Protein AF-A0A4Q8LX54-F1 (afdb_monomer_lite)

Radius of gyration: 9.18 Å; chains: 1; bounding box: 21×11×24 Å

Structure (mmCIF, N/CA/C/O backbone):
data_AF-A0A4Q8LX54-F1
#
_entry.id   AF-A0A4Q8LX54-F1
#
loop_
_atom_site.group_PDB
_atom_site.id
_atom_site.type_symbol
_atom_site.label_atom_id
_atom_site.label_alt_id
_atom_site.label_comp_id
_atom_site.label_asym_id
_atom_site.label_entity_id
_atom_site.label_seq_id
_atom_site.pdbx_PDB_ins_code
_atom_site.Cartn_x
_atom_site.Cartn_y
_atom_site.Cartn_z
_atom_site.occupancy
_atom_site.B_iso_or_equiv
_atom_site.auth_seq_id
_atom_site.auth_comp_id
_atom_site.auth_asym_id
_atom_site.auth_atom_id
_atom_site.pdbx_PDB_model_num
ATOM 1 N N . MET A 1 1 ? -12.432 4.004 5.263 1.00 94.88 1 MET A N 1
ATOM 2 C CA . MET A 1 1 ? -12.756 4.369 3.853 1.00 94.88 1 MET A CA 1
A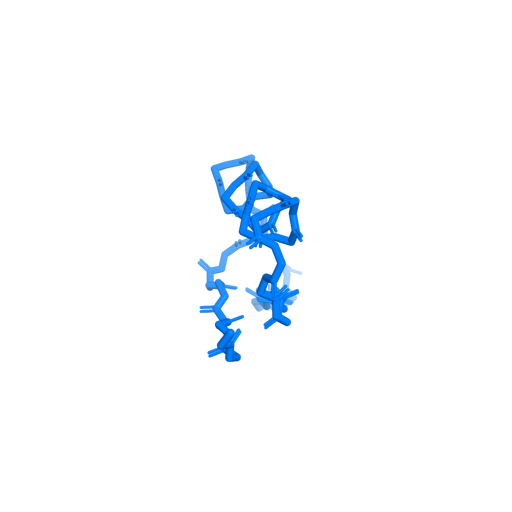TOM 3 C C . MET A 1 1 ? -12.033 3.398 2.919 1.00 94.88 1 MET A C 1
ATOM 5 O O . MET A 1 1 ? -11.046 2.834 3.369 1.00 94.88 1 MET A O 1
ATOM 9 N N . ASN A 1 2 ? -12.500 3.172 1.685 1.00 97.25 2 ASN A N 1
ATOM 10 C CA . ASN A 1 2 ? -11.804 2.302 0.722 1.00 97.25 2 ASN A CA 1
ATOM 11 C C . ASN A 1 2 ? -10.738 3.111 -0.033 1.00 97.25 2 ASN A C 1
ATOM 13 O O . ASN A 1 2 ? -11.073 4.141 -0.619 1.00 97.25 2 ASN A O 1
ATOM 17 N N . ILE A 1 3 ? -9.474 2.689 0.022 1.00 97.06 3 ILE A N 1
ATOM 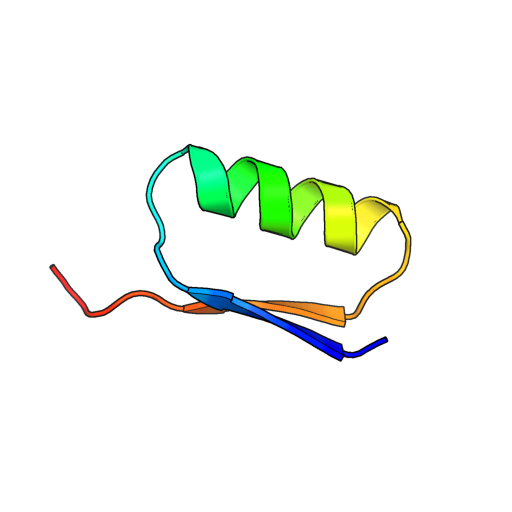18 C CA . ILE A 1 3 ? -8.340 3.416 -0.562 1.00 97.06 3 ILE A CA 1
ATOM 19 C C . ILE A 1 3 ? -7.495 2.456 -1.394 1.00 97.06 3 ILE A C 1
ATOM 21 O O . ILE A 1 3 ? -7.109 1.387 -0.935 1.00 97.06 3 ILE A O 1
ATOM 25 N N . THR A 1 4 ? -7.182 2.854 -2.627 1.00 97.06 4 THR A N 1
ATOM 26 C CA . THR A 1 4 ? -6.294 2.097 -3.514 1.00 97.06 4 THR A CA 1
ATOM 27 C C . THR A 1 4 ? -4.977 2.838 -3.704 1.00 97.06 4 THR A C 1
ATOM 29 O O . THR A 1 4 ? -4.969 3.988 -4.136 1.00 97.06 4 THR A O 1
ATOM 32 N N . VAL A 1 5 ? -3.865 2.170 -3.397 1.00 96.56 5 VAL A N 1
ATOM 33 C CA . VAL A 1 5 ? -2.501 2.670 -3.603 1.00 96.56 5 VAL A CA 1
ATOM 34 C C . VAL A 1 5 ? -1.933 2.070 -4.888 1.00 96.56 5 VAL A C 1
ATOM 36 O O . VAL A 1 5 ? -1.897 0.846 -5.032 1.00 96.56 5 VAL A O 1
ATOM 39 N N . ILE A 1 6 ? -1.475 2.926 -5.805 1.00 95.94 6 ILE A N 1
ATOM 40 C CA . ILE A 1 6 ? -0.847 2.521 -7.071 1.00 95.94 6 ILE A CA 1
ATOM 41 C C . ILE A 1 6 ? 0.681 2.549 -6.932 1.00 95.94 6 ILE A C 1
ATOM 43 O O . ILE A 1 6 ? 1.249 3.553 -6.504 1.00 95.94 6 ILE A O 1
ATOM 47 N N . GLY A 1 7 ? 1.327 1.442 -7.303 1.00 92.69 7 GLY A N 1
ATOM 48 C CA . GLY A 1 7 ? 2.763 1.186 -7.182 1.00 92.69 7 GLY A CA 1
ATOM 49 C C . GLY A 1 7 ? 3.096 0.316 -5.964 1.00 92.69 7 GLY A C 1
ATOM 50 O O . GLY A 1 7 ? 2.701 0.644 -4.841 1.00 92.69 7 GLY A O 1
ATOM 51 N N . ALA A 1 8 ? 3.841 -0.777 -6.178 1.00 88.12 8 ALA A N 1
ATOM 52 C CA . ALA A 1 8 ? 4.248 -1.829 -5.235 1.00 88.12 8 ALA A CA 1
ATOM 53 C C . ALA A 1 8 ? 5.643 -1.626 -4.603 1.00 88.12 8 ALA A C 1
ATOM 55 O O . ALA A 1 8 ? 5.968 -2.303 -3.626 1.00 88.12 8 ALA A O 1
ATOM 56 N N . GLY A 1 9 ? 6.425 -0.639 -5.057 1.00 91.38 9 GLY A N 1
ATOM 57 C CA . GLY A 1 9 ? 7.719 -0.280 -4.447 1.00 91.38 9 GLY A CA 1
ATOM 58 C C . GLY A 1 9 ? 7.608 0.178 -2.982 1.00 91.38 9 GLY A C 1
ATOM 59 O O . GLY A 1 9 ? 6.520 0.461 -2.501 1.00 91.38 9 GLY A O 1
ATOM 60 N N . SER A 1 10 ? 8.707 0.290 -2.236 1.00 95.00 10 SER A N 1
ATOM 61 C CA . SER A 1 10 ? 8.677 0.475 -0.768 1.00 95.00 10 SER A CA 1
ATOM 62 C C . SER A 1 10 ? 7.704 1.549 -0.257 1.00 95.00 10 SER A C 1
ATOM 64 O O . SER A 1 10 ? 6.974 1.304 0.702 1.00 95.00 10 SER A O 1
ATOM 66 N N . ALA A 1 11 ? 7.631 2.701 -0.933 1.00 95.19 11 ALA A N 1
ATOM 67 C CA . ALA A 1 11 ? 6.760 3.810 -0.545 1.00 95.19 11 ALA A CA 1
ATOM 68 C C . ALA A 1 11 ? 5.287 3.395 -0.438 1.00 95.19 11 ALA A C 1
ATOM 70 O O . ALA A 1 11 ? 4.693 3.518 0.629 1.00 95.19 11 ALA A O 1
ATOM 71 N N . GLY A 1 12 ? 4.705 2.817 -1.492 1.00 95.12 12 GLY A N 1
ATOM 72 C CA . GLY A 1 12 ? 3.297 2.431 -1.426 1.00 95.12 12 GLY A CA 1
ATOM 73 C C . GLY A 1 12 ? 3.022 1.292 -0.427 1.00 95.12 12 GLY A C 1
ATOM 74 O O . GLY A 1 12 ? 1.859 1.047 -0.126 1.00 95.12 12 GLY A O 1
ATOM 75 N N . LEU A 1 13 ? 4.051 0.561 0.050 1.00 95.00 13 LEU A N 1
ATOM 76 C CA . LEU A 1 13 ? 3.874 -0.609 0.923 1.00 95.00 13 LEU A CA 1
ATOM 77 C C . LEU A 1 13 ? 3.591 -0.094 2.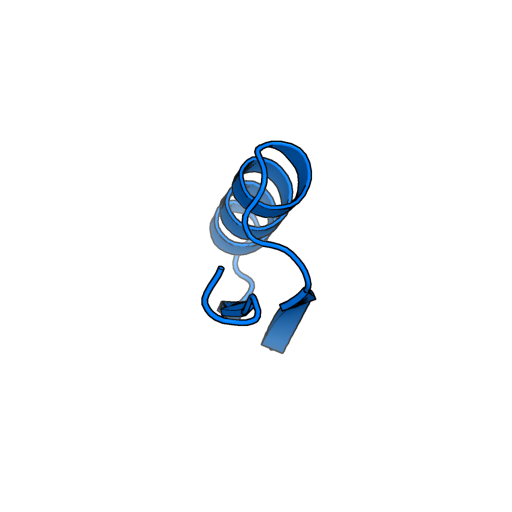302 1.00 95.00 13 LEU A C 1
ATOM 79 O O . LEU A 1 13 ? 2.572 -0.420 2.897 1.00 95.00 13 LEU A O 1
ATOM 83 N N . VAL A 1 14 ? 4.493 0.779 2.733 1.00 97.56 14 VAL A N 1
ATOM 84 C CA . VAL A 1 14 ? 4.383 1.532 3.965 1.00 97.56 14 VAL A CA 1
ATOM 85 C C . VAL A 1 14 ? 3.091 2.342 3.945 1.00 97.56 14 VAL A C 1
ATOM 87 O O . VAL A 1 14 ? 2.332 2.283 4.903 1.00 97.56 14 VAL A O 1
ATOM 90 N N . THR A 1 15 ? 2.768 3.015 2.834 1.00 97.25 15 THR A N 1
ATOM 91 C CA . THR A 1 15 ? 1.509 3.763 2.720 1.00 97.25 15 THR A CA 1
ATOM 92 C C . THR A 1 15 ? 0.280 2.865 2.881 1.00 97.25 15 THR A C 1
ATOM 94 O O . THR A 1 15 ? -0.582 3.178 3.695 1.00 97.25 15 THR A O 1
ATOM 97 N N . ALA A 1 16 ? 0.181 1.751 2.146 1.00 97.19 16 ALA A N 1
ATOM 98 C CA . ALA A 1 16 ? -0.968 0.850 2.253 1.00 97.19 16 ALA A CA 1
ATOM 99 C C . ALA A 1 16 ? -1.080 0.218 3.653 1.00 97.19 16 ALA A C 1
ATOM 101 O O . ALA A 1 16 ? -2.185 0.113 4.180 1.00 97.19 16 ALA A O 1
ATOM 102 N N . ALA A 1 17 ? 0.051 -0.139 4.273 1.00 97.38 17 ALA A N 1
ATOM 103 C CA . ALA A 1 17 ? 0.098 -0.681 5.627 1.00 97.38 17 ALA A CA 1
ATOM 104 C C . ALA A 1 17 ? -0.396 0.334 6.668 1.00 97.38 17 ALA A C 1
ATOM 106 O O . ALA A 1 17 ? -1.329 0.031 7.406 1.00 97.38 17 ALA A O 1
ATOM 107 N N . CYS A 1 18 ? 0.134 1.561 6.669 1.00 97.94 18 CYS A N 1
ATOM 108 C CA . CYS A 1 18 ? -0.314 2.596 7.602 1.00 97.94 18 CYS A CA 1
ATOM 109 C C . CYS A 1 18 ? -1.797 2.947 7.407 1.00 97.94 18 CYS A C 1
ATOM 111 O O . CYS A 1 18 ? -2.512 3.181 8.377 1.00 97.94 18 CYS A O 1
ATOM 113 N N . LEU A 1 19 ? -2.294 2.960 6.165 1.00 98.00 19 LEU A N 1
ATOM 114 C CA . LEU A 1 19 ? -3.720 3.169 5.899 1.00 98.00 19 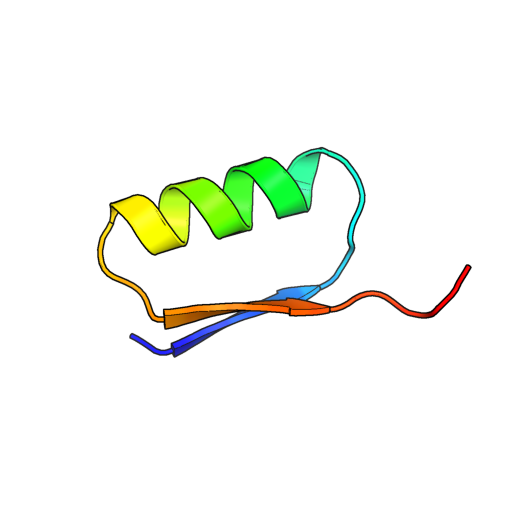LEU A CA 1
ATOM 115 C C . LEU A 1 19 ? -4.578 2.033 6.475 1.00 98.00 19 LEU A C 1
ATOM 117 O O . LEU A 1 19 ? -5.638 2.304 7.038 1.00 98.00 19 LEU A O 1
ATOM 121 N N . ALA A 1 20 ? -4.121 0.784 6.382 1.00 97.62 20 ALA A N 1
ATOM 122 C CA . ALA A 1 20 ? -4.803 -0.347 7.005 1.00 97.62 20 ALA A CA 1
ATOM 123 C C . ALA A 1 20 ? -4.805 -0.242 8.542 1.00 97.62 20 ALA A C 1
ATOM 125 O O . ALA A 1 20 ? -5.847 -0.447 9.162 1.00 97.62 20 ALA A O 1
ATOM 126 N N . GLU A 1 21 ? -3.684 0.152 9.159 1.00 98.25 21 GLU A N 1
ATOM 127 C CA . GLU A 1 21 ? -3.581 0.372 10.614 1.00 98.25 21 GLU A CA 1
ATOM 128 C C . GLU A 1 21 ? -4.515 1.482 11.117 1.00 98.25 21 GLU A C 1
ATOM 130 O O . GLU A 1 21 ? -5.055 1.396 12.218 1.00 98.25 21 GLU A O 1
ATOM 135 N N . LEU A 1 22 ? -4.767 2.499 10.292 1.00 98.19 22 LEU A N 1
ATOM 136 C CA . LEU A 1 22 ? -5.724 3.572 10.573 1.00 98.19 22 LEU A CA 1
ATOM 137 C C . LEU A 1 22 ? -7.197 3.155 10.365 1.00 98.19 22 LEU A C 1
ATOM 139 O O . LEU A 1 22 ? -8.098 3.979 10.519 1.00 98.19 22 LEU A O 1
ATOM 143 N N . GLY A 1 23 ? -7.466 1.892 10.016 1.00 98.12 23 GLY A N 1
ATOM 144 C CA . GLY A 1 23 ? -8.818 1.348 9.856 1.00 98.12 23 GLY A CA 1
ATOM 145 C C . GLY A 1 23 ? -9.429 1.554 8.466 1.00 98.12 23 GLY A C 1
ATOM 146 O O . GLY A 1 23 ? -10.652 1.488 8.304 1.00 98.12 23 GLY A O 1
ATOM 147 N N . HIS A 1 24 ? -8.614 1.828 7.445 1.00 98.06 24 HIS A N 1
ATOM 148 C CA . HIS A 1 24 ? -9.079 1.887 6.058 1.00 98.06 24 HIS A CA 1
ATOM 149 C C . HIS A 1 24 ? -9.038 0.496 5.402 1.00 98.06 24 HIS A C 1
ATOM 151 O O . HIS A 1 24 ? -8.145 -0.299 5.675 1.00 98.06 24 HIS A O 1
ATOM 157 N N . ASP A 1 25 ? -9.975 0.219 4.485 1.00 97.88 25 ASP A N 1
ATOM 158 C CA . ASP A 1 25 ? -9.834 -0.911 3.551 1.00 97.88 25 ASP A CA 1
ATOM 159 C C . ASP A 1 25 ? -8.840 -0.463 2.480 1.00 97.88 25 ASP A C 1
ATOM 161 O O . ASP A 1 25 ? -9.204 0.211 1.513 1.00 97.88 25 ASP A O 1
ATOM 165 N N . ALA A 1 26 ? -7.559 -0.706 2.745 1.00 96.94 26 ALA A N 1
ATOM 166 C CA . ALA A 1 26 ? -6.464 -0.292 1.889 1.00 96.94 26 ALA A CA 1
ATOM 167 C C . ALA A 1 26 ? -6.037 -1.457 0.996 1.00 96.94 26 ALA A C 1
ATOM 169 O O . ALA A 1 26 ? -5.599 -2.504 1.472 1.00 96.94 26 ALA A O 1
ATOM 170 N N . ARG A 1 27 ? -6.127 -1.260 -0.319 1.00 95.00 27 ARG A N 1
ATOM 171 C CA . ARG A 1 27 ? -5.638 -2.215 -1.317 1.00 95.00 27 ARG A CA 1
ATOM 172 C C . ARG A 1 27 ? -4.527 -1.607 -2.124 1.00 95.00 27 ARG A C 1
ATOM 174 O O . ARG A 1 27 ? -4.433 -0.394 -2.302 1.00 95.00 27 ARG A O 1
ATOM 181 N N . ARG A 1 28 ? -3.688 -2.482 -2.646 1.00 92.44 28 ARG A N 1
ATOM 182 C CA . ARG A 1 28 ? -2.526 -2.086 -3.404 1.00 92.44 28 ARG A CA 1
ATOM 1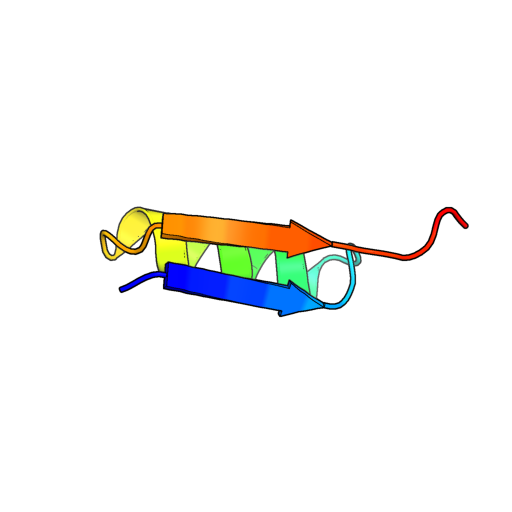83 C C . ARG A 1 28 ? -2.496 -2.770 -4.748 1.00 92.44 28 ARG A C 1
ATOM 185 O O . ARG A 1 28 ? -2.747 -3.968 -4.823 1.00 92.44 28 ARG A O 1
ATOM 192 N N . PHE A 1 29 ? -2.146 -2.004 -5.769 1.00 94.62 29 PHE A N 1
ATOM 193 C CA . PHE A 1 29 ? -2.001 -2.492 -7.128 1.00 94.62 29 PHE A CA 1
ATOM 194 C C . PHE A 1 29 ? -0.699 -1.993 -7.742 1.00 94.62 29 PHE A C 1
ATOM 196 O O . PHE A 1 29 ? -0.291 -0.854 -7.527 1.00 94.62 29 PHE A O 1
ATOM 203 N N . ASP A 1 30 ? -0.072 -2.851 -8.531 1.00 92.38 30 ASP A N 1
ATOM 204 C CA . ASP A 1 30 ? 1.019 -2.507 -9.435 1.00 92.38 30 ASP A CA 1
ATOM 205 C C . ASP A 1 30 ? 0.793 -3.268 -10.742 1.00 92.38 30 ASP A C 1
ATOM 207 O O . ASP A 1 30 ? 0.108 -4.297 -10.758 1.00 92.38 30 ASP A O 1
ATOM 211 N N . VAL A 1 31 ? 1.329 -2.743 -11.837 1.00 86.75 31 VAL A N 1
ATOM 212 C CA . VAL A 1 31 ? 1.451 -3.515 -13.064 1.00 86.75 31 VAL A CA 1
ATOM 213 C C . VAL A 1 31 ? 2.474 -4.621 -12.801 1.00 86.75 31 VAL A C 1
ATOM 215 O O . VAL A 1 31 ? 3.470 -4.403 -12.112 1.00 86.75 31 VAL A O 1
ATOM 218 N N . ALA A 1 32 ? 2.207 -5.835 -13.284 1.00 69.50 32 ALA A N 1
ATOM 219 C CA . ALA A 1 32 ? 3.214 -6.886 -13.240 1.00 69.50 32 ALA 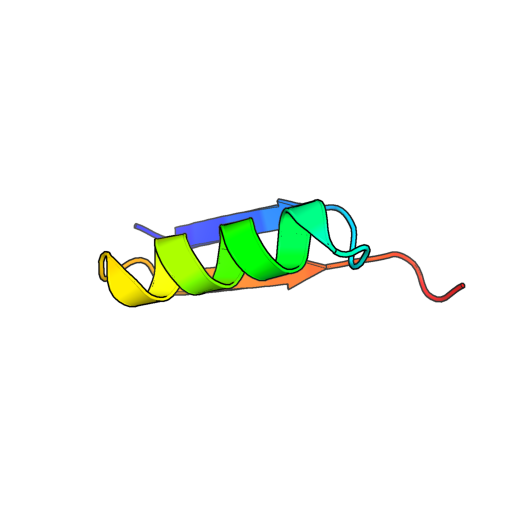A CA 1
ATOM 220 C C . ALA A 1 32 ? 4.482 -6.352 -13.926 1.00 69.50 32 ALA A C 1
ATOM 222 O O . ALA A 1 32 ? 4.402 -5.903 -15.071 1.00 69.50 32 ALA A O 1
ATOM 223 N N . ALA A 1 33 ? 5.591 -6.325 -13.184 1.00 56.84 33 ALA A N 1
ATOM 224 C CA . ALA A 1 33 ? 6.903 -5.997 -13.730 1.00 56.84 33 ALA A CA 1
ATOM 225 C C . ALA A 1 33 ? 7.276 -6.963 -14.861 1.00 56.84 33 ALA A C 1
ATOM 227 O O . ALA A 1 33 ? 6.940 -8.166 -14.737 1.00 56.84 33 ALA A O 1
#

Organism: NCBI:txid2480810

Foldseek 3Di:
DEEEFEDDPPVSVVVQVVCVVVVYNYYYDYDDD

Sequence (33 aa):
MNITVIGAGSAGLVTAACLAELGHDARRFDVAA

pLDDT: mean 93.61, std 8.36, range [56.84, 98.25]

InterPro domains:
  IPR036291 NAD(P)-binding domain superfamily [SSF51735] (1-31)

Secondary structure (DSSP, 8-state):
-EEEEE--SHHHHHHHHHHHHTT-EEEEE----